Protein AF-A0A822AK51-F1 (afdb_monomer_lite)

Secondary structure (DSSP, 8-state):
-------SS-SS--EEEEEEPPPPS--TTTTTS-TT-TT---PPPEEEEEEESS-EEEEE----

Sequence (64 aa):
PFILRAGKALNQKKAEMHIQFLDAPSAIFDEDIHQDDLSDSVACDELVIRIEPNEAIYLKINTK

Foldseek 3Di:
DDDDDDDPPDPDDWDKDKDFDDDDPCCVVPVVPDPPDPDCDPGTKMWMATPDDPGDTDIDDDDD

Structure (mmCIF, N/CA/C/O backbone):
data_AF-A0A822AK51-F1
#
_entry.id   AF-A0A822AK51-F1
#
loop_
_atom_site.group_PDB
_atom_site.id
_atom_site.type_symbol
_atom_site.label_atom_id
_atom_site.label_alt_id
_atom_site.label_comp_id
_atom_site.label_asym_id
_atom_site.label_entity_id
_atom_site.label_seq_id
_atom_site.pdbx_PDB_ins_code
_atom_site.Cartn_x
_atom_site.Cartn_y
_atom_site.Cartn_z
_atom_site.occupancy
_atom_site.B_iso_or_equiv
_atom_site.auth_seq_id
_atom_site.auth_comp_id
_atom_site.auth_asym_id
_atom_site.auth_atom_id
_atom_site.pdbx_PDB_model_num
ATOM 1 N N . PRO A 1 1 ? 13.150 -9.157 0.124 1.00 86.56 1 PRO A N 1
ATOM 2 C CA . PRO A 1 1 ? 13.018 -9.424 1.583 1.00 86.56 1 PRO A CA 1
ATOM 3 C C . PRO A 1 1 ? 11.633 -8.964 2.058 1.00 86.56 1 PRO A C 1
ATOM 5 O O . PRO A 1 1 ? 11.081 -8.068 1.429 1.00 86.56 1 PRO A O 1
ATOM 8 N N . PHE A 1 2 ? 11.078 -9.546 3.128 1.00 92.19 2 PHE A N 1
ATOM 9 C CA . PHE A 1 2 ? 9.789 -9.113 3.687 1.00 92.19 2 PHE A CA 1
ATOM 10 C C . PHE A 1 2 ? 10.011 -8.254 4.932 1.00 92.19 2 PHE A C 1
ATOM 12 O O . PHE A 1 2 ? 10.665 -8.690 5.877 1.00 92.19 2 PHE A O 1
ATOM 19 N N . ILE A 1 3 ? 9.470 -7.035 4.927 1.00 93.12 3 ILE A N 1
ATOM 20 C CA . ILE A 1 3 ? 9.573 -6.088 6.039 1.00 93.12 3 ILE A CA 1
ATOM 21 C C . ILE A 1 3 ? 8.174 -5.887 6.614 1.00 93.12 3 ILE A C 1
ATOM 23 O O . ILE A 1 3 ? 7.272 -5.447 5.909 1.00 93.12 3 ILE A O 1
ATOM 27 N N . LEU A 1 4 ? 8.004 -6.183 7.903 1.00 94.75 4 LEU A N 1
ATOM 28 C CA . LEU A 1 4 ? 6.761 -5.934 8.626 1.00 94.75 4 LEU A CA 1
ATOM 29 C C . LEU A 1 4 ? 6.983 -4.813 9.640 1.00 94.75 4 LEU A C 1
ATOM 31 O O . LEU A 1 4 ? 7.914 -4.867 10.443 1.00 94.75 4 LEU A O 1
ATOM 35 N N . ARG A 1 5 ? 6.123 -3.793 9.605 1.00 91.94 5 ARG A N 1
ATOM 36 C CA . ARG A 1 5 ? 6.143 -2.664 10.543 1.00 91.94 5 ARG A CA 1
ATOM 37 C C . ARG A 1 5 ? 4.738 -2.458 11.094 1.00 91.94 5 ARG A C 1
ATOM 39 O O . ARG A 1 5 ? 3.801 -2.267 10.328 1.00 91.94 5 ARG A O 1
ATOM 46 N N . ALA A 1 6 ? 4.600 -2.504 12.415 1.00 94.38 6 ALA A N 1
ATOM 47 C CA . ALA A 1 6 ? 3.341 -2.275 13.116 1.00 94.38 6 ALA A CA 1
ATOM 48 C C . ALA A 1 6 ? 3.608 -1.574 14.454 1.00 94.38 6 ALA A C 1
ATOM 50 O O . ALA A 1 6 ? 4.651 -1.785 15.073 1.00 94.38 6 ALA A O 1
ATOM 51 N N . GLY A 1 7 ? 2.667 -0.747 14.909 1.00 95.12 7 GLY A N 1
ATOM 52 C CA . GLY A 1 7 ? 2.796 -0.001 16.159 1.00 95.12 7 GLY A CA 1
ATOM 53 C C . GLY A 1 7 ? 1.463 0.570 16.638 1.00 95.12 7 GLY A C 1
ATOM 54 O O . GLY A 1 7 ? 0.516 0.702 15.866 1.00 95.12 7 GLY A O 1
ATOM 55 N N . LYS A 1 8 ? 1.391 0.898 17.931 1.00 94.00 8 LYS A N 1
ATOM 56 C CA . LYS A 1 8 ? 0.270 1.633 18.542 1.00 94.00 8 LYS A CA 1
ATOM 57 C C . LYS A 1 8 ? 0.664 3.101 18.722 1.00 94.00 8 LYS A C 1
ATOM 59 O O . LYS A 1 8 ? 1.850 3.396 18.817 1.00 94.00 8 LYS A O 1
ATOM 64 N N . ALA A 1 9 ? -0.328 3.995 18.787 1.00 94.75 9 ALA A N 1
ATOM 65 C CA . ALA A 1 9 ? -0.125 5.446 18.914 1.00 94.75 9 ALA A CA 1
ATOM 66 C C . ALA A 1 9 ? 0.760 6.055 17.803 1.00 94.75 9 ALA A C 1
ATOM 68 O O . ALA A 1 9 ? 1.517 6.994 18.034 1.00 94.75 9 ALA A O 1
ATOM 69 N N . LEU A 1 10 ? 0.660 5.504 16.589 1.00 94.19 10 LEU A N 1
ATOM 70 C CA . LEU A 1 10 ? 1.279 6.084 15.400 1.00 94.19 10 LEU A CA 1
ATOM 71 C C . LEU A 1 10 ? 0.519 7.339 14.955 1.00 94.19 10 LEU A C 1
ATOM 73 O O . LEU A 1 10 ? -0.648 7.537 15.291 1.00 94.19 10 LEU A O 1
ATOM 77 N N . ASN A 1 11 ? 1.185 8.162 14.148 1.00 93.62 11 ASN A N 1
ATOM 78 C CA . ASN A 1 11 ? 0.613 9.371 13.556 1.00 93.62 11 ASN A CA 1
ATOM 79 C C . ASN A 1 11 ? -0.598 9.086 12.651 1.00 93.62 11 ASN A C 1
ATOM 81 O O . ASN A 1 11 ? -1.434 9.964 12.458 1.00 93.62 11 ASN A O 1
ATOM 85 N N . GLN A 1 12 ? -0.680 7.884 12.074 1.00 91.44 12 GLN A N 1
ATOM 86 C CA . GLN A 1 12 ? -1.754 7.476 11.173 1.00 91.44 12 GLN A CA 1
ATOM 87 C C . GLN A 1 12 ? -2.211 6.051 11.492 1.00 91.44 12 GLN A C 1
ATOM 89 O O . GLN A 1 12 ? -1.395 5.152 11.698 1.00 91.44 12 GLN A O 1
ATOM 94 N N . LYS A 1 13 ? -3.530 5.833 11.479 1.00 91.50 13 LYS A N 1
ATOM 95 C CA . LYS A 1 13 ? -4.097 4.487 11.367 1.00 91.50 13 LYS A CA 1
ATOM 96 C C . LYS A 1 13 ? -3.978 4.101 9.901 1.00 91.50 13 LYS A C 1
ATOM 98 O O . LYS A 1 13 ? -4.672 4.693 9.084 1.00 91.50 13 LYS A O 1
ATOM 103 N N . LYS A 1 14 ? -3.063 3.198 9.562 1.00 93.19 14 LYS A N 1
ATOM 104 C CA . LYS A 1 14 ? -2.813 2.809 8.175 1.00 93.19 14 LYS A CA 1
ATOM 105 C C . LYS A 1 14 ? -2.409 1.346 8.100 1.00 93.19 14 LYS A C 1
ATOM 107 O O . LYS A 1 14 ? -1.514 0.924 8.829 1.00 93.19 14 LYS A O 1
ATOM 112 N N . ALA A 1 15 ? -3.043 0.607 7.202 1.00 95.38 15 ALA A N 1
ATOM 113 C CA . ALA A 1 15 ? -2.629 -0.732 6.819 1.00 95.38 15 ALA A CA 1
ATOM 114 C C . ALA A 1 15 ? -2.382 -0.743 5.311 1.00 95.38 15 ALA A C 1
ATOM 116 O O . ALA A 1 15 ? -3.291 -0.502 4.514 1.00 95.38 15 ALA A O 1
ATOM 117 N N . GLU A 1 16 ? -1.135 -0.983 4.924 1.00 94.69 16 GLU A N 1
ATOM 118 C CA . GLU A 1 16 ? -0.715 -1.017 3.530 1.00 94.69 16 GLU A CA 1
ATOM 119 C C . GLU A 1 16 ? 0.343 -2.092 3.299 1.00 94.69 16 GLU A C 1
ATOM 121 O O . GLU A 1 16 ? 1.106 -2.440 4.200 1.00 94.69 16 GLU A O 1
ATOM 126 N N . MET A 1 17 ? 0.377 -2.608 2.076 1.00 94.69 17 MET A N 1
ATOM 127 C CA . MET A 1 17 ? 1.387 -3.537 1.594 1.00 94.69 17 MET A CA 1
ATOM 128 C C . MET A 1 17 ? 2.066 -2.924 0.380 1.00 94.69 17 MET A C 1
ATOM 130 O O . MET A 1 17 ? 1.396 -2.503 -0.564 1.00 94.69 17 MET A O 1
ATOM 134 N N . HIS A 1 18 ? 3.391 -2.838 0.444 1.00 94.75 18 HIS A N 1
ATOM 135 C CA . HIS A 1 18 ? 4.233 -2.279 -0.609 1.00 94.75 18 HIS A CA 1
ATOM 136 C C . HIS A 1 18 ? 5.066 -3.409 -1.199 1.00 94.75 18 HIS A C 1
ATOM 138 O O . HIS A 1 18 ? 5.757 -4.121 -0.466 1.00 94.75 18 HIS A O 1
ATOM 144 N N . ILE A 1 19 ? 4.977 -3.585 -2.513 1.00 93.69 19 ILE A N 1
ATOM 145 C CA . ILE A 1 19 ? 5.786 -4.536 -3.268 1.00 93.69 19 ILE A CA 1
ATOM 146 C C . ILE A 1 19 ? 6.650 -3.715 -4.219 1.00 93.69 19 ILE A C 1
ATOM 148 O O . ILE A 1 19 ? 6.142 -3.144 -5.182 1.00 93.69 19 ILE A O 1
ATOM 152 N N . GLN A 1 20 ? 7.943 -3.647 -3.916 1.00 91.38 20 GLN A N 1
ATOM 153 C CA . GLN A 1 20 ? 8.946 -2.997 -4.757 1.00 91.38 20 GLN A CA 1
ATOM 154 C C . GLN A 1 20 ? 9.457 -4.008 -5.783 1.00 91.38 20 GLN A C 1
ATOM 156 O O . GLN A 1 20 ? 9.868 -5.113 -5.409 1.00 91.38 20 GLN A O 1
ATOM 161 N N . PHE A 1 21 ? 9.390 -3.648 -7.063 1.00 88.19 21 PHE A N 1
ATOM 162 C CA . PHE A 1 21 ? 9.937 -4.461 -8.143 1.00 88.19 21 PHE A CA 1
ATOM 163 C C . PHE A 1 21 ? 11.449 -4.260 -8.265 1.00 88.19 21 PHE A C 1
ATOM 165 O O . PHE A 1 21 ? 12.016 -3.312 -7.727 1.00 88.19 21 PHE A O 1
ATOM 172 N N . LEU A 1 22 ? 12.108 -5.201 -8.939 1.00 84.12 22 LEU A N 1
ATOM 173 C CA . LEU A 1 22 ? 13.515 -5.051 -9.295 1.00 84.12 22 LEU A CA 1
ATOM 174 C C . LEU A 1 22 ? 13.653 -4.020 -10.412 1.00 84.12 22 LEU A C 1
ATOM 176 O O . LEU A 1 22 ? 12.753 -3.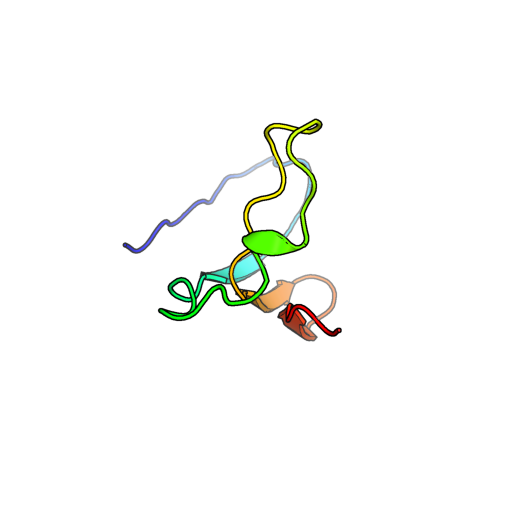894 -11.246 1.00 84.12 22 LEU A O 1
ATOM 180 N N . ASP A 1 23 ? 14.802 -3.353 -10.446 1.00 76.44 23 ASP A N 1
ATOM 181 C CA . ASP A 1 23 ? 15.143 -2.447 -11.533 1.00 76.44 23 ASP A CA 1
ATOM 182 C C . ASP A 1 23 ? 15.043 -3.156 -12.879 1.00 76.44 23 ASP A C 1
ATOM 184 O O . ASP A 1 23 ? 15.424 -4.326 -13.034 1.00 76.44 23 ASP A O 1
ATOM 188 N N . ALA A 1 24 ? 14.530 -2.432 -13.872 1.00 71.75 24 ALA A N 1
ATOM 189 C CA . ALA A 1 24 ? 14.558 -2.919 -15.232 1.00 71.75 24 ALA A CA 1
ATOM 190 C C . ALA A 1 24 ? 16.033 -3.104 -15.636 1.00 71.75 24 ALA A C 1
ATOM 192 O O . ALA A 1 24 ? 16.820 -2.168 -15.508 1.00 71.75 24 ALA A O 1
ATOM 193 N N . PRO A 1 25 ? 16.429 -4.267 -16.185 1.00 63.25 25 PRO A N 1
ATOM 194 C CA . PRO A 1 25 ? 17.818 -4.546 -16.569 1.00 63.25 25 PRO A CA 1
ATOM 195 C C . PRO A 1 25 ? 18.334 -3.661 -17.720 1.00 63.25 25 PRO A C 1
ATOM 197 O O . PRO A 1 25 ? 19.438 -3.858 -18.215 1.00 63.25 25 PRO A O 1
ATOM 200 N N . SER A 1 26 ? 17.521 -2.710 -18.178 1.00 58.50 26 SER A N 1
ATOM 201 C CA . SER A 1 26 ? 17.784 -1.808 -19.281 1.00 58.50 26 SER A CA 1
ATOM 202 C C . SER A 1 26 ? 17.293 -0.415 -18.890 1.00 58.50 26 SER A C 1
ATOM 204 O O . SER A 1 26 ? 16.240 0.042 -19.330 1.00 58.50 26 SER A O 1
ATOM 206 N N . ALA A 1 27 ? 18.045 0.261 -18.026 1.00 57.00 27 ALA A N 1
ATOM 207 C CA . ALA A 1 27 ? 17.915 1.698 -17.836 1.00 57.00 27 ALA A CA 1
ATOM 208 C C . ALA A 1 27 ? 18.560 2.405 -19.044 1.00 57.00 27 ALA A C 1
ATOM 210 O O . ALA A 1 27 ? 19.619 3.010 -18.964 1.00 57.00 27 ALA A O 1
ATOM 211 N N . ILE A 1 28 ? 17.931 2.280 -20.219 1.00 56.66 28 ILE A N 1
ATOM 212 C CA . ILE A 1 28 ? 18.376 2.941 -21.466 1.00 56.66 28 ILE A CA 1
ATOM 213 C C . ILE A 1 28 ? 18.298 4.475 -21.327 1.00 56.66 28 ILE A C 1
ATOM 215 O O . ILE A 1 28 ? 18.828 5.204 -22.154 1.00 56.66 28 ILE A O 1
ATOM 219 N N . PHE A 1 29 ? 17.631 4.966 -20.280 1.00 58.16 29 PHE A N 1
ATOM 220 C CA . PHE A 1 29 ? 17.452 6.384 -19.988 1.00 58.16 29 PHE A CA 1
ATOM 221 C C . PHE A 1 29 ? 18.500 6.960 -19.027 1.00 58.16 29 PHE A C 1
ATOM 223 O O . PHE A 1 29 ? 18.462 8.161 -18.791 1.00 58.16 29 PHE A O 1
ATOM 230 N N . ASP A 1 30 ? 19.454 6.168 -18.522 1.00 54.56 30 ASP A N 1
ATOM 231 C CA . ASP A 1 30 ? 20.537 6.694 -17.670 1.00 54.56 30 ASP A CA 1
ATOM 232 C C . ASP A 1 30 ? 21.471 7.660 -18.431 1.00 54.56 30 ASP A C 1
ATOM 234 O O . ASP A 1 30 ? 22.185 8.440 -17.807 1.00 54.56 30 ASP A O 1
ATOM 238 N N . GLU A 1 31 ? 21.463 7.649 -19.772 1.00 53.62 31 GLU A N 1
ATOM 239 C CA . GLU A 1 31 ? 22.268 8.575 -20.587 1.00 53.62 31 GLU A CA 1
ATOM 240 C C . GLU A 1 31 ? 21.625 9.966 -20.769 1.00 53.62 31 GLU A C 1
ATOM 242 O O . GLU A 1 31 ? 22.340 10.923 -21.066 1.00 53.62 31 GLU A O 1
ATOM 247 N N . ASP A 1 32 ? 20.310 10.109 -20.548 1.00 50.56 32 ASP A N 1
ATOM 248 C CA . ASP A 1 32 ? 19.586 11.385 -20.708 1.00 50.56 32 ASP A CA 1
ATOM 249 C C . ASP A 1 32 ? 19.425 12.160 -19.381 1.00 50.56 32 ASP A C 1
ATOM 251 O O . ASP A 1 32 ? 19.030 13.331 -19.385 1.00 50.56 32 ASP A O 1
ATOM 255 N N . ILE A 1 33 ? 19.740 11.544 -18.234 1.00 54.00 33 ILE A N 1
ATOM 256 C CA . ILE A 1 33 ? 19.734 12.217 -16.926 1.00 54.00 33 ILE A CA 1
ATOM 257 C C . ILE A 1 33 ? 21.110 12.856 -16.733 1.00 54.00 33 ILE A C 1
ATOM 259 O O . ILE A 1 33 ? 22.071 12.234 -16.283 1.00 54.00 33 ILE A O 1
ATOM 263 N N . HIS A 1 34 ? 21.214 14.106 -17.179 1.00 44.88 34 HIS A N 1
ATOM 264 C CA . HIS A 1 34 ? 22.432 14.901 -17.146 1.00 44.88 34 HIS A CA 1
ATOM 265 C C . HIS A 1 34 ? 23.178 14.836 -15.802 1.00 44.88 34 HIS A C 1
ATOM 267 O O . HIS A 1 34 ? 22.615 14.949 -14.717 1.00 44.88 34 HIS A O 1
ATOM 273 N N . GLN A 1 35 ? 24.494 14.728 -15.956 1.00 46.66 35 GLN A N 1
ATOM 274 C CA . GLN A 1 35 ? 25.592 14.549 -15.008 1.00 46.66 35 GLN A CA 1
ATOM 275 C C . GLN A 1 35 ? 25.723 15.585 -13.864 1.00 46.66 35 GLN A C 1
ATOM 277 O O . GLN A 1 35 ? 26.748 15.589 -13.184 1.00 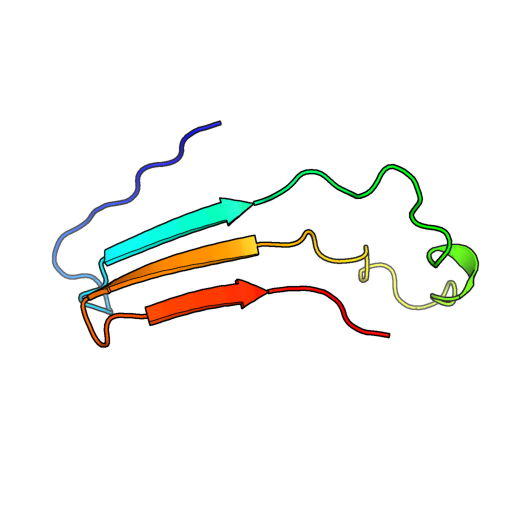46.66 35 GLN A O 1
ATOM 282 N N . ASP A 1 36 ? 24.717 16.429 -13.615 1.00 52.25 36 ASP A N 1
ATOM 283 C CA . ASP A 1 36 ? 24.800 17.532 -12.646 1.00 52.25 36 ASP A CA 1
ATOM 284 C C . ASP A 1 36 ? 23.979 17.322 -11.355 1.00 52.25 36 ASP A C 1
ATOM 286 O O . ASP A 1 36 ? 24.296 17.955 -10.349 1.00 52.25 36 ASP A O 1
ATOM 290 N N . ASP A 1 37 ? 23.029 16.377 -11.313 1.00 51.81 37 ASP A N 1
ATOM 291 C CA . ASP A 1 37 ? 22.227 16.083 -10.112 1.00 51.81 37 ASP A CA 1
ATOM 292 C C . ASP A 1 37 ? 22.338 14.599 -9.708 1.00 51.81 37 ASP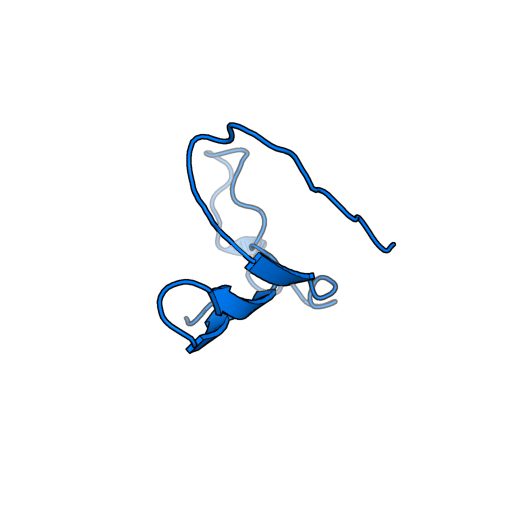 A C 1
ATOM 294 O O . ASP A 1 37 ? 21.671 13.706 -10.224 1.00 51.81 37 ASP A O 1
ATOM 298 N N . LEU A 1 38 ? 23.228 14.330 -8.751 1.00 47.47 38 LEU A N 1
ATOM 299 C CA . LEU A 1 38 ? 23.672 13.011 -8.275 1.00 47.47 38 LEU A CA 1
ATOM 300 C C . LEU A 1 38 ? 22.598 12.174 -7.523 1.00 47.47 38 LEU A C 1
ATOM 302 O O . LEU A 1 38 ? 22.957 11.423 -6.612 1.00 47.47 38 LEU A O 1
ATOM 306 N N . SER A 1 39 ? 21.296 12.307 -7.811 1.00 45.84 39 SER A N 1
ATOM 307 C CA . SER A 1 39 ? 20.244 11.634 -7.020 1.00 45.84 39 SER A CA 1
ATOM 308 C C . SER A 1 39 ? 19.109 10.946 -7.769 1.00 45.84 39 SER A C 1
ATOM 310 O O . SER A 1 39 ? 18.350 10.240 -7.109 1.00 45.84 39 SER A O 1
ATOM 312 N N . ASP A 1 40 ? 18.981 11.080 -9.086 1.00 52.44 40 ASP A N 1
ATOM 313 C CA . ASP A 1 40 ? 17.800 10.556 -9.787 1.00 52.44 40 ASP A CA 1
ATOM 314 C C . ASP A 1 40 ? 18.121 9.253 -10.523 1.00 52.44 40 ASP A C 1
ATOM 316 O O . ASP A 1 40 ? 18.120 9.159 -11.745 1.00 52.44 40 ASP A O 1
ATOM 320 N N . SER A 1 41 ? 18.395 8.211 -9.735 1.00 53.91 41 SER A N 1
ATOM 321 C CA . SER A 1 41 ? 18.261 6.836 -10.229 1.00 53.91 41 SER A CA 1
ATOM 322 C C . SER A 1 41 ? 16.780 6.587 -10.514 1.00 53.91 41 SER A C 1
ATOM 324 O O . SER A 1 41 ? 15.931 6.917 -9.682 1.00 53.91 41 SER A O 1
ATOM 326 N N . VAL A 1 42 ? 16.460 6.039 -11.691 1.00 62.28 42 VAL A N 1
ATOM 327 C CA . VAL A 1 42 ? 15.077 5.733 -12.091 1.00 62.28 42 VAL A CA 1
ATOM 328 C C . VAL A 1 42 ? 14.398 4.942 -10.970 1.00 62.28 42 VAL A C 1
ATOM 330 O O . VAL A 1 42 ? 14.818 3.834 -10.644 1.00 62.28 42 VAL A O 1
ATOM 333 N N . ALA A 1 43 ? 13.374 5.526 -10.343 1.00 69.56 43 ALA A N 1
ATOM 334 C CA . ALA A 1 43 ? 12.715 4.911 -9.195 1.00 69.56 43 ALA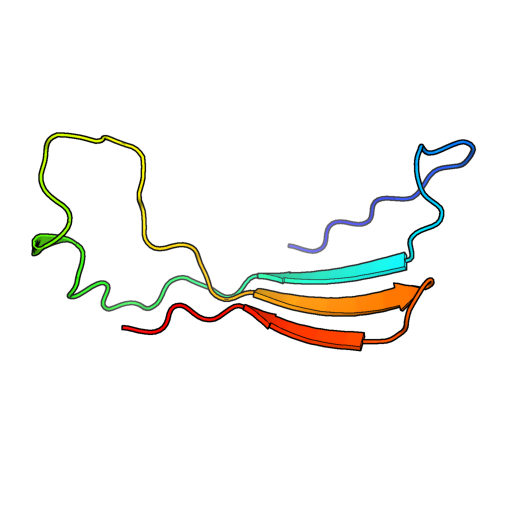 A CA 1
ATOM 335 C C . ALA A 1 43 ? 12.071 3.576 -9.599 1.00 69.56 43 ALA A C 1
ATOM 337 O O . ALA A 1 43 ? 11.370 3.522 -10.604 1.00 69.56 43 ALA A O 1
ATOM 338 N N . CYS A 1 44 ? 12.263 2.506 -8.824 1.00 79.06 44 CYS A N 1
ATOM 339 C CA . CYS A 1 44 ? 11.663 1.208 -9.139 1.00 79.06 44 CYS A CA 1
ATOM 340 C C . CYS A 1 44 ? 10.129 1.292 -9.162 1.00 79.06 44 CYS A C 1
ATOM 342 O O . CYS A 1 44 ? 9.523 2.013 -8.360 1.00 79.06 44 CYS A O 1
ATOM 344 N N . ASP A 1 45 ? 9.495 0.481 -10.010 1.00 88.44 45 ASP A N 1
ATOM 345 C CA . ASP A 1 45 ? 8.043 0.323 -9.971 1.00 88.44 45 ASP A CA 1
ATOM 346 C C . ASP A 1 45 ? 7.601 -0.207 -8.593 1.00 88.44 45 ASP A C 1
ATOM 348 O O . ASP A 1 45 ? 8.268 -1.040 -7.963 1.00 88.44 45 ASP A O 1
ATOM 352 N N . GLU A 1 46 ? 6.440 0.250 -8.122 1.00 91.62 46 GLU A N 1
ATOM 353 C CA . GLU A 1 46 ? 5.910 -0.128 -6.809 1.00 91.62 46 GLU A CA 1
ATOM 354 C C . GLU A 1 46 ? 4.407 -0.405 -6.872 1.00 91.62 46 GLU A C 1
ATOM 356 O O . GLU A 1 46 ? 3.604 0.466 -7.218 1.00 91.62 46 GLU A O 1
ATOM 361 N N . LEU A 1 47 ? 4.005 -1.615 -6.476 1.00 93.62 47 LEU A N 1
ATOM 362 C CA . LEU A 1 47 ? 2.602 -1.953 -6.254 1.00 93.62 47 LEU A CA 1
ATOM 363 C C . LEU A 1 47 ? 2.235 -1.655 -4.801 1.00 93.62 47 LEU A C 1
ATOM 365 O O . LEU A 1 47 ? 2.768 -2.268 -3.872 1.00 93.62 47 LEU A O 1
ATOM 369 N N . VAL A 1 48 ? 1.283 -0.742 -4.613 1.00 95.12 48 VAL A N 1
ATOM 370 C CA . VAL A 1 48 ? 0.757 -0.389 -3.297 1.00 95.12 48 VAL A CA 1
ATOM 371 C C . VAL A 1 48 ? -0.678 -0.874 -3.169 1.00 95.12 48 VAL A C 1
ATOM 373 O O . VAL A 1 48 ? -1.573 -0.474 -3.916 1.00 95.12 48 VAL A O 1
ATOM 376 N N . ILE A 1 49 ? -0.895 -1.712 -2.163 1.00 96.44 49 ILE A N 1
ATOM 377 C CA . ILE A 1 49 ? -2.213 -2.187 -1.755 1.00 96.44 49 ILE A CA 1
ATOM 378 C C . ILE A 1 49 ? -2.546 -1.499 -0.435 1.00 96.44 49 ILE A C 1
ATOM 380 O O . ILE A 1 49 ? -1.889 -1.737 0.580 1.00 96.44 49 ILE A O 1
ATOM 384 N N . ARG A 1 50 ? -3.563 -0.636 -0.437 1.00 95.88 50 ARG A N 1
ATOM 385 C CA . ARG A 1 50 ? -4.057 0.048 0.759 1.00 95.88 50 ARG A CA 1
ATOM 386 C C . ARG A 1 50 ? -5.296 -0.665 1.280 1.00 95.88 50 ARG A C 1
ATOM 388 O O . ARG A 1 50 ? -6.294 -0.763 0.573 1.00 95.88 50 ARG A O 1
ATOM 395 N N . ILE A 1 51 ? -5.205 -1.138 2.518 1.00 95.19 51 ILE A N 1
ATOM 396 C CA . ILE A 1 51 ? -6.267 -1.880 3.201 1.00 95.19 51 ILE A CA 1
ATOM 397 C C . ILE A 1 51 ? -7.111 -0.929 4.051 1.00 95.19 51 ILE A C 1
ATOM 399 O O . ILE A 1 51 ? -8.324 -1.035 4.039 1.00 95.19 51 ILE A O 1
ATOM 403 N N . GLU A 1 52 ? -6.501 0.017 4.772 1.00 92.44 52 GLU A N 1
ATOM 404 C CA . GLU A 1 52 ? -7.244 1.073 5.472 1.00 92.44 52 GLU A CA 1
ATOM 405 C C . GLU A 1 52 ? -6.364 2.300 5.766 1.00 92.44 52 GLU A C 1
ATOM 407 O O . GLU A 1 52 ? -5.150 2.149 5.947 1.00 92.44 52 GLU A O 1
ATOM 412 N N . PRO A 1 53 ? -6.952 3.505 5.891 1.00 89.81 53 PRO A N 1
ATOM 413 C CA . PRO A 1 53 ? -8.265 3.918 5.387 1.00 89.81 53 PRO A CA 1
ATOM 414 C C . PRO A 1 53 ? -8.215 4.192 3.873 1.00 89.81 53 PRO A C 1
ATOM 416 O O . PRO A 1 53 ? -7.144 4.473 3.331 1.00 89.81 53 PRO A O 1
ATOM 419 N N . ASN A 1 54 ? -9.374 4.202 3.209 1.00 93.00 54 ASN A N 1
ATOM 420 C CA . ASN A 1 54 ? -9.526 4.434 1.764 1.00 93.00 54 ASN A CA 1
ATOM 421 C C . ASN A 1 54 ? -8.878 3.331 0.920 1.00 93.00 54 ASN A C 1
ATOM 423 O O . ASN A 1 54 ? -7.810 3.513 0.332 1.00 93.00 54 ASN A O 1
ATOM 427 N N . GLU A 1 55 ? -9.546 2.187 0.894 1.00 95.00 55 GLU A N 1
ATOM 428 C CA . GLU A 1 55 ? -9.186 0.983 0.163 1.00 95.00 55 GLU A CA 1
ATOM 429 C C . GLU A 1 55 ? -8.875 1.311 -1.299 1.00 95.00 55 GLU A C 1
ATOM 431 O O . GLU A 1 55 ? -9.697 1.870 -2.027 1.00 95.00 55 GLU A O 1
ATOM 436 N N . ALA A 1 56 ? -7.664 0.975 -1.730 1.00 96.06 56 ALA A N 1
ATOM 437 C CA . ALA A 1 56 ? -7.216 1.234 -3.087 1.00 96.06 56 ALA A CA 1
ATOM 438 C C . ALA A 1 56 ? -6.068 0.303 -3.457 1.00 96.06 56 ALA A C 1
ATOM 440 O O . ALA A 1 56 ? -5.270 -0.104 -2.612 1.00 96.06 56 ALA A O 1
ATOM 441 N N . ILE A 1 57 ? -5.953 0.025 -4.748 1.00 96.25 57 ILE A N 1
ATOM 442 C CA . ILE A 1 57 ? -4.798 -0.646 -5.332 1.00 96.25 57 ILE A CA 1
ATOM 443 C C . ILE A 1 57 ? -4.290 0.267 -6.434 1.00 96.25 57 ILE A C 1
ATOM 445 O O . ILE A 1 57 ? -5.067 0.693 -7.288 1.00 96.25 57 ILE A O 1
ATOM 449 N N . TYR A 1 58 ? -3.005 0.593 -6.400 1.00 95.38 58 TYR A N 1
ATOM 450 C CA . TYR A 1 58 ? -2.377 1.386 -7.445 1.00 95.38 58 TYR A CA 1
ATOM 451 C C . TYR A 1 58 ? -0.950 0.925 -7.689 1.00 95.38 58 TYR A C 1
ATOM 453 O O . TYR A 1 58 ? -0.258 0.452 -6.786 1.00 95.38 58 TYR A O 1
ATOM 461 N N . LEU A 1 59 ? -0.530 1.083 -8.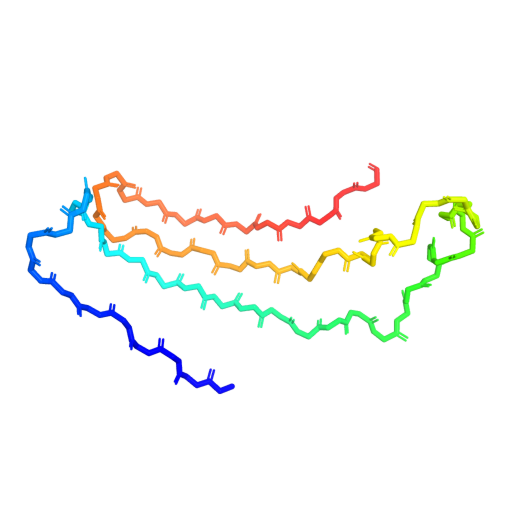936 1.00 93.75 59 LEU A N 1
ATOM 462 C CA . LEU A 1 59 ? 0.806 0.766 -9.400 1.00 93.75 59 LEU A CA 1
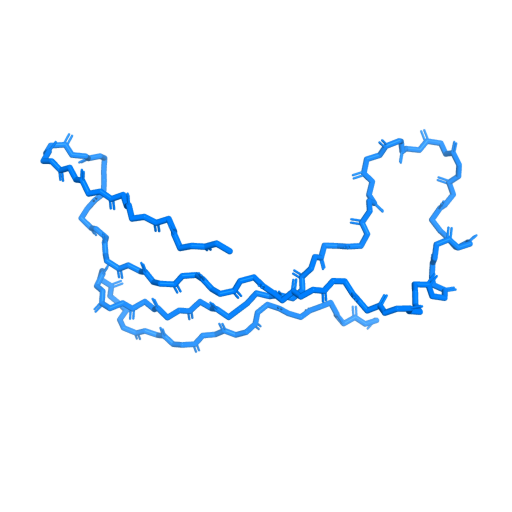ATOM 463 C C . LEU A 1 59 ? 1.497 2.084 -9.738 1.00 93.75 59 LEU A C 1
ATOM 465 O O . LEU A 1 59 ? 1.003 2.850 -10.565 1.00 93.75 59 LEU A O 1
ATOM 469 N N . LYS A 1 60 ? 2.601 2.370 -9.054 1.00 90.38 60 LYS A N 1
ATOM 470 C CA . LYS A 1 60 ? 3.490 3.470 -9.414 1.00 90.38 60 LYS A CA 1
ATOM 471 C C . LYS A 1 60 ? 4.410 2.952 -10.507 1.00 90.38 60 LYS A C 1
ATOM 473 O O . LYS A 1 60 ? 5.155 2.008 -10.261 1.00 90.38 60 LYS A O 1
ATOM 478 N N . ILE A 1 61 ? 4.297 3.547 -11.688 1.00 87.19 61 ILE A N 1
ATOM 479 C CA . ILE A 1 61 ? 5.136 3.255 -12.849 1.00 87.19 61 ILE A CA 1
ATOM 480 C C . ILE A 1 61 ? 5.703 4.577 -13.338 1.00 87.19 61 ILE A C 1
ATOM 482 O O . ILE A 1 61 ? 4.991 5.587 -13.339 1.00 87.19 61 ILE A O 1
ATOM 486 N N . ASN A 1 62 ? 6.948 4.567 -13.794 1.00 79.88 62 ASN A N 1
ATOM 487 C CA . ASN A 1 62 ? 7.487 5.697 -14.538 1.00 79.88 62 ASN A CA 1
ATOM 488 C C . ASN A 1 62 ? 6.909 5.700 -15.954 1.00 79.88 62 ASN A C 1
ATOM 490 O O . ASN A 1 62 ? 7.121 4.771 -16.733 1.00 79.88 62 ASN A O 1
ATOM 494 N N . THR A 1 63 ? 6.176 6.756 -16.295 1.00 72.56 63 THR A N 1
ATOM 495 C CA . THR A 1 63 ? 5.779 7.024 -17.678 1.00 72.56 63 THR A CA 1
ATOM 496 C C . THR A 1 63 ? 6.735 8.039 -18.289 1.00 72.56 63 THR A C 1
ATOM 498 O O . THR A 1 63 ? 7.169 8.965 -17.607 1.00 72.56 63 THR A O 1
ATOM 501 N N . LYS A 1 64 ? 7.050 7.842 -19.569 1.00 65.31 64 LYS A N 1
ATOM 502 C CA . LYS A 1 64 ? 7.792 8.790 -20.403 1.00 65.31 64 LYS A CA 1
ATOM 503 C C . LYS A 1 64 ? 6.961 10.039 -20.696 1.00 65.31 64 LYS A C 1
ATOM 505 O O . LYS A 1 64 ? 5.718 9.889 -20.789 1.00 65.31 64 LYS A O 1
#

pLDDT: mean 79.71, std 17.82, range [44.88, 96.44]

Radius of gyration: 15.93 Å; chains: 1; bounding box: 35×27×40 Å